Protein AF-A0A496VVV6-F1 (afdb_monomer)

Mean predicted aligned error: 3.29 Å

Structure (mmCIF, N/CA/C/O backbone):
data_AF-A0A496VVV6-F1
#
_entry.id   AF-A0A496VVV6-F1
#
loop_
_atom_site.group_PDB
_atom_site.id
_atom_site.type_symbol
_atom_site.label_atom_id
_atom_site.label_alt_id
_atom_site.label_comp_id
_atom_site.label_asym_id
_atom_site.label_entity_id
_atom_site.label_seq_id
_atom_site.pdbx_PDB_ins_code
_atom_site.Cartn_x
_atom_site.Cartn_y
_atom_site.Cartn_z
_atom_site.occupancy
_atom_site.B_iso_or_equiv
_atom_site.auth_seq_id
_atom_site.auth_comp_id
_atom_site.auth_asym_id
_atom_site.auth_atom_id
_atom_site.pdbx_PDB_model_num
ATOM 1 N N . MET A 1 1 ? -10.531 8.635 4.973 1.00 84.12 1 MET A N 1
ATOM 2 C CA . MET A 1 1 ? -10.758 7.454 4.127 1.00 84.12 1 MET A CA 1
ATOM 3 C C . MET A 1 1 ? -11.670 6.429 4.799 1.00 84.12 1 MET A C 1
ATOM 5 O O . MET A 1 1 ? -12.642 6.010 4.175 1.00 84.12 1 MET A O 1
ATOM 9 N N . LEU A 1 2 ? -11.430 6.051 6.060 1.00 84.81 2 LEU A N 1
ATOM 10 C CA . LEU A 1 2 ? -12.152 4.956 6.728 1.00 84.81 2 LEU A CA 1
ATOM 11 C C . LEU A 1 2 ? -13.661 5.177 6.872 1.00 84.81 2 LEU A C 1
ATOM 13 O O . LEU A 1 2 ? -14.448 4.247 6.716 1.00 84.81 2 LEU A O 1
ATOM 17 N N . LEU A 1 3 ? -14.091 6.417 7.121 1.00 87.25 3 LEU A N 1
ATOM 18 C CA . LEU A 1 3 ? -15.517 6.753 7.247 1.00 87.25 3 LEU A CA 1
ATOM 19 C C . LEU A 1 3 ? -16.312 6.532 5.951 1.00 87.25 3 LEU A C 1
ATOM 21 O O . LEU A 1 3 ? -17.542 6.508 5.976 1.00 87.25 3 LEU A O 1
ATOM 25 N N . THR A 1 4 ? -15.617 6.401 4.823 1.00 92.00 4 THR A N 1
ATOM 26 C CA . THR A 1 4 ? -16.194 6.169 3.497 1.00 92.00 4 THR A CA 1
ATOM 27 C C . THR A 1 4 ? -15.803 4.810 2.926 1.00 92.00 4 THR A C 1
ATOM 29 O O . THR A 1 4 ? -15.953 4.612 1.723 1.00 92.00 4 THR A O 1
ATOM 32 N N . LEU A 1 5 ? -1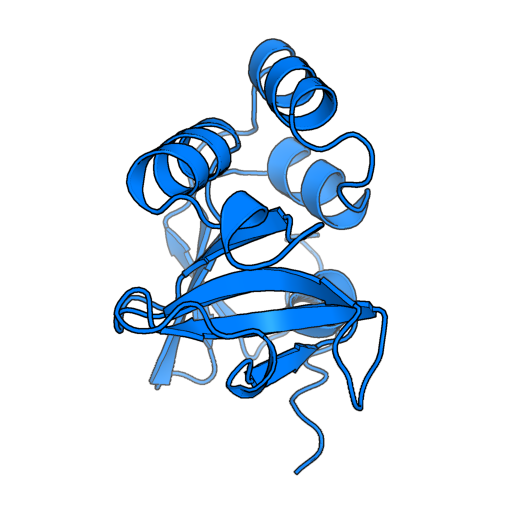5.299 3.889 3.760 1.00 94.00 5 LEU A N 1
ATOM 33 C CA . LEU A 1 5 ? -14.937 2.541 3.335 1.00 94.00 5 LEU A CA 1
ATOM 34 C C . LEU A 1 5 ? -16.147 1.857 2.685 1.00 94.00 5 LEU A C 1
ATOM 36 O O . LEU A 1 5 ? -17.265 1.870 3.210 1.00 94.00 5 LEU A O 1
ATOM 40 N N . HIS A 1 6 ? -15.928 1.284 1.507 1.00 95.12 6 HIS A N 1
ATOM 41 C CA . HIS A 1 6 ? -16.967 0.611 0.757 1.00 95.12 6 HIS A CA 1
ATOM 42 C C . HIS A 1 6 ? -17.416 -0.647 1.507 1.00 95.12 6 HIS A C 1
ATOM 44 O O . HIS A 1 6 ? -16.605 -1.393 2.041 1.00 95.12 6 HIS A O 1
ATOM 50 N N . LYS A 1 7 ? -18.718 -0.945 1.467 1.00 94.38 7 LYS A N 1
ATOM 51 C CA . LYS A 1 7 ? -19.352 -2.081 2.169 1.00 94.38 7 LYS A CA 1
ATOM 52 C C . LYS A 1 7 ? -18.814 -3.477 1.811 1.00 94.38 7 LYS A C 1
ATOM 54 O O . LYS A 1 7 ? -19.238 -4.452 2.418 1.00 94.38 7 LYS A O 1
ATOM 59 N N . ASN A 1 8 ? -17.988 -3.574 0.769 1.00 93.25 8 ASN A N 1
ATOM 60 C CA . ASN A 1 8 ? -17.342 -4.822 0.364 1.00 93.25 8 ASN A CA 1
ATOM 61 C C . ASN A 1 8 ? -16.083 -5.104 1.193 1.00 93.25 8 ASN A C 1
ATOM 63 O O . ASN A 1 8 ? -15.529 -6.189 1.055 1.00 93.25 8 ASN A O 1
ATOM 67 N N . PHE A 1 9 ? -15.629 -4.141 2.000 1.00 94.81 9 PHE A N 1
ATOM 68 C CA . PHE A 1 9 ? -14.495 -4.296 2.893 1.00 94.81 9 PHE A CA 1
ATOM 69 C C . PHE A 1 9 ? -14.952 -4.389 4.346 1.00 94.81 9 PHE A C 1
ATOM 71 O O . PHE A 1 9 ? -15.789 -3.604 4.801 1.00 94.81 9 PHE A O 1
ATOM 78 N N . GLU A 1 10 ? -14.351 -5.319 5.072 1.00 95.88 10 GLU A N 1
ATOM 79 C CA . GLU A 1 10 ? -14.413 -5.420 6.525 1.00 95.88 10 GLU A CA 1
ATOM 80 C C . GLU A 1 10 ? -13.014 -5.177 7.095 1.00 95.88 10 GLU A C 1
ATOM 82 O O . GLU A 1 10 ? -12.038 -5.734 6.598 1.00 95.88 10 GLU A O 1
ATOM 87 N N . ILE A 1 11 ? -12.911 -4.331 8.123 1.00 97.19 11 ILE A N 1
ATOM 88 C CA . ILE A 1 11 ? -11.647 -4.103 8.832 1.00 97.19 11 ILE A CA 1
ATOM 89 C C . ILE A 1 11 ? -11.444 -5.243 9.824 1.00 97.19 11 ILE A C 1
ATOM 91 O O . ILE A 1 11 ? -12.234 -5.402 10.755 1.00 97.19 11 ILE A O 1
ATOM 95 N N . LEU A 1 12 ? -10.371 -6.006 9.634 1.00 97.69 12 LEU A N 1
ATOM 96 C CA . LEU A 1 12 ? -9.984 -7.115 10.503 1.00 97.69 12 LEU A CA 1
ATOM 97 C C . LEU A 1 12 ? -9.119 -6.629 11.673 1.00 97.69 12 LEU A C 1
ATOM 99 O O . LEU A 1 12 ? -9.326 -7.031 12.820 1.00 97.69 12 LEU A O 1
ATOM 103 N N . SER A 1 13 ? -8.166 -5.744 11.386 1.00 97.94 13 SER A N 1
ATOM 104 C CA . SER A 1 13 ? -7.284 -5.099 12.360 1.00 97.94 13 SER A CA 1
ATOM 105 C C . SER A 1 13 ? -6.750 -3.779 11.796 1.00 97.94 13 SER A C 1
ATOM 107 O O . SER A 1 13 ? -6.845 -3.508 10.599 1.00 97.94 13 SER A O 1
ATOM 109 N N . GLN A 1 14 ? -6.248 -2.933 12.691 1.00 97.88 14 GLN A N 1
ATOM 110 C CA . GLN A 1 14 ? -5.570 -1.680 12.374 1.00 97.88 14 GLN A CA 1
ATOM 111 C C . GLN A 1 14 ? -4.765 -1.222 13.595 1.00 97.88 14 GLN A C 1
ATOM 113 O O . GLN A 1 14 ? -5.110 -1.559 14.736 1.00 97.88 14 GLN A O 1
ATOM 118 N N . GLU A 1 15 ? -3.745 -0.408 13.360 1.00 97.75 15 GLU A N 1
ATOM 119 C CA . GLU A 1 15 ? -2.955 0.284 14.375 1.00 97.75 15 GLU A CA 1
ATOM 120 C C . GLU A 1 15 ? -3.240 1.798 14.374 1.00 97.75 15 GLU A C 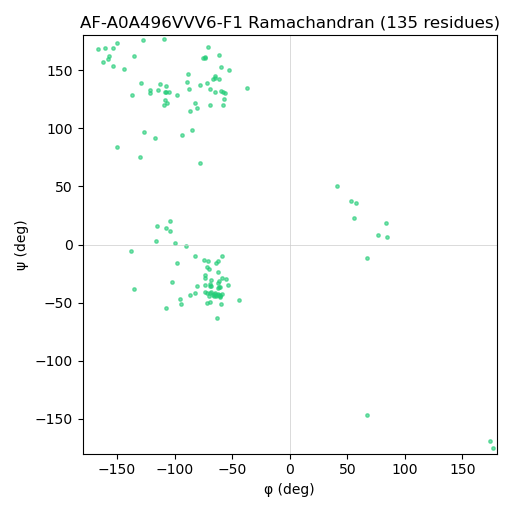1
ATOM 122 O O . GLU A 1 15 ? -4.056 2.306 13.598 1.00 97.75 15 GLU A O 1
ATOM 127 N N . SER A 1 16 ? -2.614 2.520 15.306 1.00 96.62 16 SER A N 1
ATOM 128 C CA . SER A 1 16 ? -2.710 3.982 15.396 1.00 96.62 16 SER A CA 1
ATOM 129 C C . SER A 1 16 ? -2.180 4.676 14.141 1.00 96.62 16 SER A C 1
ATOM 131 O O . SER A 1 16 ? -1.464 4.091 13.335 1.00 96.62 16 SER A O 1
ATOM 133 N N . GLU A 1 17 ? -2.534 5.942 13.985 1.00 97.62 17 GLU A N 1
ATOM 134 C CA . GLU A 1 17 ? -2.001 6.826 12.958 1.00 97.62 17 GLU A CA 1
ATOM 135 C C . GLU A 1 17 ? -0.461 6.873 12.954 1.00 97.62 17 GLU A C 1
ATOM 137 O O . GLU A 1 17 ? 0.199 6.719 13.988 1.00 97.62 17 GLU A O 1
ATOM 142 N N . ALA A 1 18 ? 0.109 7.115 11.774 1.00 97.75 18 ALA A N 1
ATOM 143 C CA . ALA A 1 18 ? 1.541 7.275 11.589 1.00 97.75 18 ALA A CA 1
ATOM 144 C C . ALA A 1 18 ? 2.044 8.519 12.330 1.00 97.75 18 ALA A C 1
ATOM 146 O O . ALA A 1 18 ? 1.405 9.575 12.346 1.00 97.75 18 ALA A O 1
ATOM 147 N N . SER A 1 19 ? 3.242 8.437 12.907 1.00 98.25 19 SER A N 1
ATOM 148 C CA . SER A 1 19 ? 3.873 9.615 13.486 1.00 98.25 19 SER A CA 1
ATOM 149 C C . SER A 1 19 ? 4.398 10.550 12.392 1.00 98.25 19 SER A C 1
ATOM 151 O O . SER A 1 19 ? 4.691 10.151 11.264 1.00 98.25 19 SER A O 1
ATOM 153 N N . GLN A 1 20 ? 4.632 11.812 12.755 1.00 97.44 20 GLN A N 1
ATOM 154 C CA . GLN A 1 20 ? 5.260 12.788 11.858 1.00 97.44 20 GLN A CA 1
ATOM 155 C C . GLN A 1 20 ? 6.602 12.291 11.286 1.00 97.44 20 GLN A C 1
ATOM 157 O O . GLN A 1 20 ? 6.931 12.571 10.135 1.00 97.44 20 GLN A O 1
ATOM 162 N N . LYS A 1 21 ? 7.373 11.533 12.076 1.00 97.69 21 LYS A N 1
ATOM 163 C CA . LYS A 1 21 ? 8.656 10.971 11.644 1.00 97.69 21 LYS A CA 1
ATOM 164 C C . LYS A 1 21 ? 8.471 9.894 10.570 1.00 97.69 21 LYS A C 1
ATOM 166 O O . LYS A 1 21 ? 9.288 9.800 9.655 1.00 97.69 21 LYS A O 1
ATOM 171 N N . ASP A 1 22 ? 7.410 9.108 10.672 1.00 97.94 22 ASP A N 1
ATOM 172 C CA . ASP A 1 22 ? 7.104 8.038 9.721 1.00 97.94 22 ASP A CA 1
ATOM 173 C C . ASP A 1 22 ? 6.692 8.645 8.375 1.00 97.94 22 ASP A C 1
ATOM 175 O O . ASP A 1 22 ? 7.189 8.240 7.322 1.00 97.94 22 ASP A O 1
ATOM 179 N N . ILE A 1 23 ? 5.880 9.709 8.420 1.00 97.62 23 ILE A N 1
ATOM 180 C CA . ILE A 1 23 ? 5.491 10.506 7.247 1.00 97.62 23 ILE A CA 1
ATOM 181 C C . ILE A 1 23 ? 6.722 11.135 6.574 1.00 97.62 23 ILE A C 1
ATOM 183 O O . ILE A 1 23 ? 6.861 11.087 5.352 1.00 97.62 23 ILE A O 1
ATOM 187 N N . GLU A 1 24 ? 7.644 11.711 7.348 1.00 98.00 24 GLU A N 1
ATOM 188 C CA . GLU A 1 24 ? 8.887 12.279 6.808 1.00 98.00 24 GLU A CA 1
ATOM 189 C C . GLU A 1 24 ? 9.762 11.212 6.139 1.00 98.00 24 GLU A C 1
ATOM 191 O O . GLU A 1 24 ? 10.254 11.426 5.030 1.00 98.00 24 GLU A O 1
ATOM 196 N N . SER A 1 25 ? 9.899 10.046 6.773 1.00 97.88 25 SER A N 1
ATOM 197 C CA . SER A 1 25 ? 10.737 8.947 6.282 1.00 97.88 25 SER A CA 1
ATOM 198 C C . SER A 1 25 ? 10.202 8.360 4.971 1.00 97.88 25 SER A C 1
ATOM 200 O O . SER A 1 25 ? 10.963 8.154 4.021 1.00 97.88 25 SER A O 1
ATOM 202 N N . ILE A 1 26 ? 8.885 8.139 4.867 1.00 98.00 26 ILE A N 1
ATOM 203 C CA . ILE A 1 26 ? 8.286 7.616 3.631 1.00 98.00 26 ILE A CA 1
ATOM 204 C C . ILE A 1 26 ? 8.337 8.634 2.491 1.00 98.00 26 ILE A C 1
ATOM 206 O O . ILE A 1 26 ? 8.583 8.250 1.349 1.00 98.00 26 ILE A O 1
ATOM 210 N N . LEU A 1 27 ? 8.177 9.930 2.780 1.00 98.25 27 LEU A N 1
ATOM 211 C CA . LEU A 1 27 ? 8.299 10.994 1.780 1.00 98.25 27 LEU A CA 1
ATOM 212 C C . LEU A 1 27 ? 9.739 11.177 1.292 1.00 98.25 27 LEU A C 1
ATOM 214 O O . LEU A 1 27 ? 9.944 11.493 0.121 1.00 98.25 27 LEU A O 1
ATOM 218 N N . GLU A 1 28 ? 10.736 10.967 2.155 1.00 97.88 28 GLU A N 1
ATOM 219 C CA . GLU A 1 28 ? 12.143 10.970 1.752 1.00 97.88 28 GLU A CA 1
ATOM 220 C C . GLU A 1 28 ? 12.439 9.817 0.780 1.00 97.88 28 GLU A C 1
ATOM 222 O O . GLU A 1 28 ? 13.070 10.028 -0.261 1.00 97.88 28 GLU A O 1
ATOM 227 N N . ARG A 1 29 ? 11.939 8.607 1.073 1.00 97.19 29 ARG A N 1
ATOM 228 C CA . ARG A 1 29 ? 12.151 7.424 0.224 1.00 97.19 29 ARG A CA 1
ATOM 229 C C . ARG A 1 29 ? 11.337 7.457 -1.067 1.00 97.19 29 ARG A C 1
ATOM 231 O O . ARG A 1 29 ? 11.850 7.081 -2.127 1.00 97.19 29 ARG A O 1
ATOM 238 N N . PHE A 1 30 ? 10.084 7.893 -0.981 1.00 97.50 30 PHE A N 1
ATOM 239 C CA . PHE A 1 30 ? 9.118 7.912 -2.073 1.00 97.50 30 PHE A CA 1
ATOM 240 C C . PHE A 1 30 ? 8.454 9.295 -2.197 1.00 97.50 30 PHE A C 1
ATOM 242 O O . PHE A 1 30 ? 7.271 9.452 -1.897 1.00 97.50 30 PHE A O 1
ATOM 249 N N . PRO A 1 31 ? 9.159 10.308 -2.741 1.00 96.44 31 PRO A N 1
ATOM 250 C CA . PRO A 1 31 ? 8.627 11.674 -2.851 1.00 96.44 31 PRO A CA 1
ATOM 251 C C . PRO A 1 31 ? 7.372 11.816 -3.726 1.00 96.44 31 PRO A C 1
ATOM 253 O O . PRO A 1 31 ? 6.737 12.866 -3.730 1.00 96.44 31 PRO A O 1
ATOM 256 N N . GLN A 1 32 ? 7.054 10.790 -4.521 1.00 95.12 32 GLN A N 1
ATOM 257 C CA . GLN A 1 32 ? 5.885 10.738 -5.402 1.00 95.12 32 GLN A CA 1
ATOM 258 C C . GLN A 1 32 ? 4.759 9.853 -4.849 1.00 95.12 32 GLN A C 1
ATOM 260 O O . GLN A 1 32 ? 3.835 9.523 -5.593 1.00 95.12 32 GLN A O 1
ATOM 265 N N . ILE A 1 33 ? 4.831 9.435 -3.579 1.00 97.12 33 ILE A N 1
ATOM 266 C CA . ILE A 1 33 ? 3.758 8.650 -2.967 1.00 97.12 33 ILE A CA 1
ATOM 267 C C . ILE A 1 33 ? 2.435 9.435 -3.025 1.00 97.12 33 ILE A C 1
ATOM 269 O O . ILE A 1 33 ? 2.420 10.630 -2.712 1.00 97.12 33 ILE A O 1
ATOM 273 N N . PRO A 1 34 ? 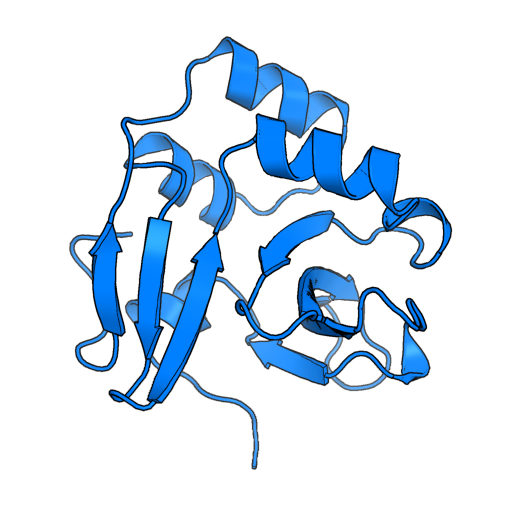1.326 8.819 -3.472 1.00 96.88 34 PRO A N 1
ATOM 274 C CA . PRO A 1 34 ? 0.054 9.522 -3.580 1.00 96.88 34 PRO A CA 1
ATOM 275 C C . PRO A 1 34 ? -0.449 10.039 -2.233 1.00 96.88 34 PRO A C 1
ATOM 277 O O . PRO A 1 34 ? -0.359 9.343 -1.221 1.00 96.88 34 PRO A O 1
ATOM 280 N N . SER A 1 35 ? -1.060 11.228 -2.236 1.00 96.50 35 SER A N 1
ATOM 281 C CA . SER A 1 35 ? -1.640 11.823 -1.025 1.00 96.50 35 SER A CA 1
ATOM 282 C C . SER A 1 35 ? -2.705 10.935 -0.391 1.00 96.50 35 SER A C 1
ATOM 284 O O . SER A 1 35 ? -2.838 10.942 0.816 1.00 96.50 35 SER A O 1
ATOM 286 N N . GLU A 1 36 ? -3.405 10.114 -1.176 1.00 96.25 36 GLU A N 1
ATOM 287 C CA . GLU A 1 36 ? -4.411 9.174 -0.668 1.00 96.25 36 GLU A CA 1
ATOM 288 C C . GLU A 1 36 ? -3.827 8.139 0.304 1.00 96.25 36 GLU A C 1
ATOM 290 O O . GLU A 1 36 ? -4.516 7.706 1.221 1.00 96.25 36 GLU A O 1
ATOM 295 N N . TYR A 1 37 ? -2.562 7.744 0.125 1.00 98.00 37 TYR A N 1
ATOM 296 C CA . TYR A 1 37 ? -1.879 6.906 1.109 1.00 98.00 37 TYR A CA 1
ATOM 297 C C . TYR A 1 37 ? -1.558 7.708 2.374 1.00 98.00 37 TYR A C 1
ATOM 299 O O . TYR A 1 37 ? -1.781 7.209 3.470 1.00 98.00 37 TYR A O 1
ATOM 307 N N . LEU A 1 38 ? -1.105 8.960 2.228 1.00 97.69 38 LEU A N 1
ATOM 308 C CA . LEU A 1 38 ? -0.844 9.861 3.359 1.00 97.69 38 LEU A CA 1
ATOM 309 C C . LEU A 1 38 ? -2.118 10.120 4.179 1.00 97.69 38 LEU A C 1
ATOM 311 O O . LEU A 1 38 ? -2.083 10.033 5.399 1.00 97.69 38 LEU A O 1
ATOM 315 N N . ASP A 1 39 ? -3.244 10.357 3.505 1.00 96.38 39 ASP A N 1
ATOM 316 C CA . ASP A 1 39 ? -4.559 10.548 4.122 1.00 96.38 39 ASP A CA 1
ATOM 317 C C . ASP A 1 39 ? -5.023 9.293 4.879 1.00 96.38 39 ASP A C 1
ATOM 319 O O . ASP A 1 39 ? -5.736 9.397 5.873 1.00 96.38 39 ASP A O 1
ATOM 323 N N . LEU A 1 40 ? -4.656 8.096 4.403 1.00 97.31 40 LEU A N 1
ATOM 324 C CA . 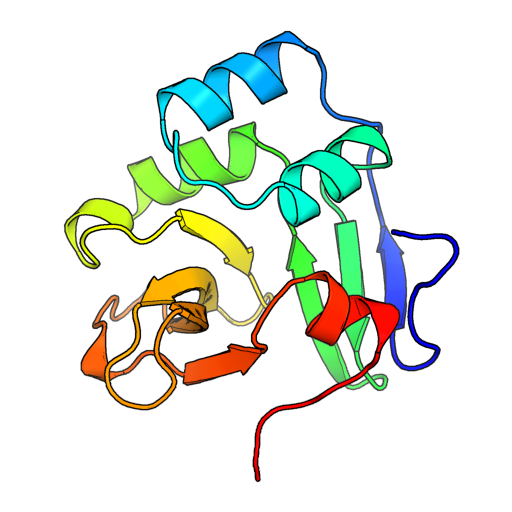LEU A 1 40 ? -4.963 6.845 5.094 1.00 97.31 40 LEU A CA 1
ATOM 325 C C . LEU A 1 40 ? -4.115 6.699 6.361 1.00 97.31 40 LEU A C 1
ATOM 327 O O . LEU A 1 40 ? -4.680 6.461 7.425 1.00 97.31 40 LEU A O 1
ATOM 331 N N . ILE A 1 41 ? -2.795 6.883 6.257 1.00 97.75 41 ILE A N 1
ATOM 332 C CA . ILE A 1 41 ? -1.879 6.714 7.397 1.00 97.75 41 ILE A CA 1
ATOM 333 C C . ILE A 1 41 ? -2.017 7.807 8.464 1.00 97.75 41 ILE A C 1
ATOM 335 O O . ILE A 1 41 ? -1.642 7.572 9.607 1.00 97.75 41 ILE A O 1
ATOM 339 N N . ASP A 1 42 ? -2.577 8.970 8.118 1.00 96.31 42 ASP A N 1
ATOM 340 C CA . ASP A 1 42 ? -2.967 10.018 9.077 1.00 96.31 42 ASP A CA 1
ATOM 341 C C . ASP A 1 42 ? -4.212 9.621 9.899 1.00 96.31 42 ASP A C 1
ATOM 343 O O . ASP A 1 42 ? -4.455 10.163 10.974 1.00 96.31 42 ASP A O 1
ATOM 347 N N . GLU A 1 43 ? -4.998 8.646 9.424 1.00 96.38 43 GLU A N 1
ATOM 348 C CA . GLU A 1 43 ? -6.138 8.087 10.157 1.00 96.38 43 GLU A CA 1
ATOM 349 C C . GLU A 1 43 ? -5.758 6.824 10.941 1.00 96.38 43 GLU A C 1
ATOM 351 O O . GLU A 1 43 ? -6.083 6.730 12.125 1.00 96.38 43 GLU A O 1
ATOM 356 N N . VAL A 1 44 ? -5.120 5.848 10.282 1.00 97.44 44 VAL A N 1
ATOM 357 C CA . VAL A 1 44 ? -4.708 4.547 10.844 1.00 97.44 44 VAL A CA 1
ATOM 358 C C . VAL A 1 44 ? -3.570 3.930 10.035 1.00 97.44 44 VAL A C 1
ATOM 360 O O . VAL A 1 44 ? -3.420 4.208 8.850 1.00 97.44 44 VAL A O 1
ATOM 363 N N . THR A 1 45 ? -2.831 2.999 10.624 1.00 98.19 45 THR A N 1
ATOM 364 C CA . THR A 1 45 ? -1.782 2.232 9.926 1.00 98.19 45 THR A CA 1
ATOM 365 C C . THR A 1 45 ? -1.971 0.727 10.100 1.00 98.19 45 THR A C 1
ATOM 367 O O . THR A 1 45 ? -2.911 0.316 10.779 1.00 98.19 45 THR A O 1
ATOM 370 N N . GLU A 1 46 ? -1.125 -0.091 9.451 1.00 97.81 46 GLU A N 1
ATOM 371 C CA . GLU A 1 46 ? -1.204 -1.568 9.463 1.00 97.81 46 GLU A CA 1
ATOM 372 C C . GLU A 1 46 ? -2.648 -2.078 9.348 1.00 97.81 46 GLU A C 1
ATOM 374 O O . GLU A 1 46 ? -3.134 -2.862 10.164 1.00 97.81 46 GLU A O 1
ATOM 379 N N . ILE A 1 47 ? -3.379 -1.563 8.359 1.00 97.69 47 ILE A N 1
ATOM 380 C CA . ILE A 1 47 ? -4.785 -1.908 8.193 1.00 97.69 47 ILE A CA 1
ATOM 381 C C . ILE A 1 47 ? -4.897 -3.229 7.446 1.00 97.69 47 ILE A C 1
ATOM 383 O O . ILE A 1 47 ? -4.440 -3.362 6.309 1.00 97.69 47 ILE A O 1
ATOM 387 N N . GLU A 1 48 ? -5.554 -4.192 8.078 1.00 98.12 48 GLU A N 1
ATOM 388 C CA . GLU A 1 48 ? -5.904 -5.472 7.483 1.00 98.12 48 GLU A CA 1
ATOM 389 C C . GLU A 1 48 ? -7.391 -5.488 7.144 1.00 98.12 48 GLU A C 1
ATOM 391 O O . GLU A 1 48 ? -8.255 -5.155 7.960 1.00 98.12 48 GLU A O 1
ATOM 396 N N . LEU A 1 49 ? -7.689 -5.891 5.919 1.00 96.31 49 LEU A N 1
ATOM 397 C CA . LEU A 1 49 ? -9.005 -5.838 5.316 1.00 96.31 49 LEU A CA 1
ATOM 398 C C . LEU A 1 49 ? -9.366 -7.200 4.733 1.00 96.31 49 LEU A C 1
ATOM 400 O O . LEU A 1 49 ? -8.561 -7.845 4.059 1.00 96.31 49 LEU A O 1
ATOM 404 N N . GLU A 1 50 ? -10.619 -7.588 4.918 1.00 95.69 50 GLU A N 1
ATOM 405 C CA . GLU A 1 50 ? -11.257 -8.630 4.124 1.00 95.69 50 GLU A CA 1
ATOM 406 C C . GLU A 1 50 ? -12.096 -7.981 3.022 1.00 95.69 50 GLU A C 1
ATOM 408 O O . GLU A 1 50 ? -12.917 -7.107 3.288 1.00 95.69 50 GLU A O 1
ATOM 413 N N . TRP A 1 51 ? -11.905 -8.415 1.779 1.00 91.88 51 TRP A N 1
ATOM 414 C CA . TRP A 1 51 ? -12.629 -7.958 0.602 1.00 91.88 51 TRP A CA 1
ATOM 415 C C . TRP A 1 51 ? -13.564 -9.058 0.095 1.00 91.88 51 TRP A C 1
ATOM 417 O O . TRP A 1 51 ? -13.132 -10.159 -0.261 1.00 91.88 51 TRP A O 1
ATOM 427 N N . ASN A 1 52 ? -14.865 -8.751 0.063 1.00 90.31 52 ASN A N 1
ATOM 428 C CA . ASN A 1 52 ? -15.953 -9.640 -0.358 1.00 90.31 52 ASN A CA 1
ATOM 429 C C . ASN A 1 52 ? -16.021 -10.982 0.404 1.00 90.31 52 ASN A C 1
ATOM 431 O O . ASN A 1 52 ? -16.601 -11.936 -0.110 1.00 90.31 52 ASN A O 1
ATOM 435 N N . GLY A 1 53 ? -15.462 -11.075 1.614 1.00 88.94 53 GLY A N 1
ATOM 436 C CA . GLY A 1 53 ? -15.462 -12.320 2.391 1.00 88.94 53 GLY A CA 1
ATOM 437 C C . GLY A 1 53 ? -14.450 -13.373 1.929 1.00 88.94 53 GLY A C 1
ATOM 438 O O . GLY A 1 53 ? -14.533 -14.523 2.354 1.00 88.94 53 GLY A O 1
ATOM 439 N N . GLU A 1 54 ? -13.551 -13.026 1.003 1.00 88.44 54 GLU A N 1
ATOM 440 C CA . GLU A 1 54 ? -12.692 -14.010 0.328 1.00 88.44 54 GLU A CA 1
ATOM 441 C C . GLU A 1 54 ? -11.230 -13.579 0.227 1.00 88.44 54 GLU A C 1
ATOM 443 O O . GLU A 1 54 ? -10.330 -14.414 0.328 1.00 88.44 54 GLU A O 1
ATOM 448 N N . GLN A 1 55 ? -10.979 -12.293 -0.022 1.00 91.25 55 GLN A N 1
ATOM 449 C CA . GLN A 1 55 ? -9.645 -11.792 -0.329 1.00 91.25 55 GLN A CA 1
ATOM 450 C C . GLN A 1 55 ? -9.101 -10.977 0.832 1.00 91.25 55 GLN A C 1
ATOM 452 O O . GLN A 1 55 ? -9.764 -10.074 1.327 1.00 91.25 55 GLN A O 1
ATOM 457 N N . TYR A 1 56 ? -7.871 -11.270 1.231 1.00 95.31 56 TYR A N 1
ATOM 458 C CA . TYR A 1 56 ? -7.164 -10.480 2.224 1.00 95.31 56 TYR A CA 1
ATOM 459 C C . TYR A 1 56 ? -6.383 -9.354 1.548 1.00 95.31 56 TYR A C 1
ATOM 461 O O . TYR A 1 56 ? -5.760 -9.549 0.500 1.00 95.31 56 TYR A O 1
ATOM 469 N N . LEU A 1 57 ? -6.404 -8.184 2.170 1.00 95.81 57 LEU A N 1
ATOM 470 C CA . LEU A 1 57 ? -5.656 -7.005 1.772 1.00 95.81 57 LEU A CA 1
ATOM 471 C C . LEU A 1 57 ? -5.057 -6.373 3.025 1.00 95.81 57 LEU A C 1
ATOM 473 O O . LEU A 1 57 ? -5.784 -6.076 3.963 1.00 95.81 57 LEU A O 1
ATOM 477 N N . ARG A 1 58 ? -3.756 -6.103 3.021 1.00 97.94 58 ARG A N 1
ATOM 478 C CA . ARG A 1 58 ? -3.094 -5.324 4.064 1.00 97.94 58 ARG A CA 1
ATOM 479 C C . ARG A 1 58 ? -2.425 -4.108 3.456 1.00 97.94 58 ARG A C 1
ATOM 481 O O . ARG A 1 58 ? -1.684 -4.256 2.487 1.00 97.94 58 ARG A O 1
ATOM 488 N N . ILE A 1 59 ? -2.671 -2.932 4.027 1.00 98.25 59 ILE A N 1
ATOM 489 C CA . ILE A 1 59 ? -1.918 -1.711 3.725 1.00 98.25 59 ILE A CA 1
ATOM 490 C C . ILE A 1 59 ? -1.013 -1.428 4.922 1.00 98.25 59 ILE A C 1
ATOM 492 O O . ILE A 1 59 ? -1.483 -1.324 6.055 1.00 98.25 59 ILE A O 1
ATOM 496 N N . TRP A 1 60 ? 0.286 -1.359 4.664 1.00 98.56 60 TRP A N 1
ATOM 497 C CA . TRP A 1 60 ? 1.308 -1.289 5.699 1.00 98.56 60 TRP A CA 1
ATOM 498 C C . TRP A 1 60 ? 1.395 0.091 6.342 1.00 98.56 60 TRP A C 1
ATOM 500 O O . TRP A 1 60 ? 1.000 1.112 5.778 1.00 98.56 60 TRP A O 1
ATOM 510 N N . HIS A 1 61 ? 1.991 0.111 7.525 1.00 98.44 61 HIS A N 1
ATOM 511 C CA . HIS A 1 61 ? 2.639 1.277 8.091 1.00 98.44 61 HIS A CA 1
ATOM 512 C C . HIS A 1 61 ? 3.783 1.746 7.171 1.00 98.44 61 HIS A C 1
ATOM 514 O O . HIS A 1 61 ? 4.395 0.931 6.465 1.00 98.44 61 HIS A O 1
ATOM 520 N N . PRO A 1 62 ? 4.134 3.046 7.187 1.00 98.50 62 PRO A N 1
ATOM 521 C CA . PRO A 1 62 ? 5.315 3.567 6.499 1.00 98.50 62 PRO A CA 1
ATOM 522 C C . PRO A 1 62 ? 6.585 2.722 6.671 1.00 98.50 62 PRO A C 1
ATOM 524 O O . PRO A 1 62 ? 7.225 2.387 5.678 1.00 98.50 62 PRO A O 1
ATOM 527 N N . ASP A 1 63 ? 6.915 2.325 7.901 1.00 98.00 63 ASP A N 1
ATOM 528 C CA . ASP A 1 63 ? 8.084 1.479 8.182 1.00 98.00 63 ASP A CA 1
ATOM 529 C C . ASP A 1 63 ? 8.020 0.135 7.445 1.00 98.00 63 ASP A C 1
ATOM 531 O O . ASP A 1 63 ? 9.003 -0.260 6.824 1.00 98.00 63 ASP A O 1
ATOM 535 N N . GLY A 1 64 ? 6.852 -0.516 7.405 1.00 97.88 64 GLY A N 1
ATOM 536 C CA . GLY A 1 64 ? 6.661 -1.752 6.644 1.00 97.88 64 GLY A CA 1
ATOM 537 C C . GLY A 1 64 ? 6.905 -1.560 5.145 1.00 97.88 64 GLY A C 1
ATOM 538 O O . GLY A 1 64 ? 7.516 -2.410 4.501 1.00 97.88 64 GLY A O 1
ATOM 539 N N . CYS A 1 65 ? 6.524 -0.410 4.583 1.00 98.31 65 CYS A N 1
ATOM 540 C CA . CYS A 1 65 ? 6.826 -0.080 3.187 1.00 98.31 65 CYS A CA 1
ATOM 541 C C . CYS A 1 65 ? 8.334 0.016 2.927 1.00 98.31 65 CYS A C 1
ATOM 543 O O . CYS A 1 65 ? 8.813 -0.477 1.905 1.00 98.31 65 CYS A O 1
ATOM 545 N N . LEU A 1 66 ? 9.077 0.643 3.843 1.00 98.38 66 LEU A N 1
ATOM 546 C CA . LEU A 1 66 ? 10.530 0.795 3.745 1.00 98.38 66 LEU A CA 1
ATOM 547 C C . LEU A 1 66 ? 11.245 -0.550 3.914 1.00 98.38 66 LEU A C 1
ATOM 549 O O . LEU A 1 66 ? 12.075 -0.910 3.081 1.00 98.38 66 LEU A O 1
ATOM 553 N N . GLU A 1 67 ? 10.890 -1.303 4.957 1.00 98.00 67 GLU A N 1
ATOM 554 C CA . GLU A 1 67 ? 11.478 -2.608 5.266 1.00 98.00 67 GLU A CA 1
ATOM 555 C C . GLU A 1 67 ? 11.257 -3.608 4.130 1.00 98.00 67 GLU A C 1
ATOM 557 O O . GLU A 1 67 ? 12.181 -4.314 3.727 1.00 98.00 67 GLU A O 1
ATOM 562 N N . MET A 1 68 ? 10.042 -3.658 3.580 1.00 97.75 68 MET A N 1
ATOM 563 C CA . MET A 1 68 ? 9.708 -4.601 2.514 1.00 97.75 68 MET A CA 1
ATOM 564 C C . MET A 1 68 ? 10.330 -4.207 1.174 1.00 97.75 68 MET A C 1
ATOM 566 O O . MET A 1 68 ? 10.735 -5.086 0.413 1.00 97.75 68 MET A O 1
ATOM 570 N N . ASP A 1 69 ? 10.449 -2.911 0.882 1.00 97.81 69 ASP A N 1
ATOM 571 C CA . ASP A 1 69 ? 11.192 -2.449 -0.290 1.00 97.81 69 ASP A CA 1
ATOM 572 C C . ASP A 1 69 ? 12.682 -2.805 -0.198 1.00 97.81 69 ASP A C 1
ATOM 574 O O . ASP A 1 69 ? 13.235 -3.290 -1.180 1.00 97.81 69 ASP A O 1
ATOM 578 N N . GLU A 1 70 ? 13.316 -2.619 0.966 1.00 97.06 70 GLU A N 1
ATOM 579 C CA . GLU A 1 70 ? 14.728 -2.966 1.188 1.00 97.06 70 GLU A CA 1
ATOM 580 C C . GLU A 1 70 ? 14.959 -4.484 1.170 1.00 97.06 70 GLU A C 1
ATOM 582 O O . GLU A 1 70 ? 15.928 -4.961 0.586 1.00 97.06 70 GLU A O 1
ATOM 587 N N . ALA A 1 71 ? 14.062 -5.266 1.774 1.00 96.88 71 ALA A N 1
ATOM 588 C CA . ALA A 1 71 ? 14.220 -6.715 1.868 1.00 96.88 71 ALA A CA 1
ATOM 589 C C . ALA A 1 71 ? 14.087 -7.434 0.515 1.00 96.88 71 ALA A C 1
ATOM 591 O O . ALA A 1 71 ? 14.693 -8.491 0.322 1.00 96.88 71 ALA A O 1
ATOM 592 N N . TYR A 1 72 ? 13.280 -6.887 -0.397 1.00 96.12 72 TYR A N 1
ATOM 593 C CA . TYR A 1 72 ? 12.973 -7.503 -1.691 1.00 96.12 72 TYR A CA 1
ATOM 594 C C . TYR A 1 72 ? 13.456 -6.685 -2.891 1.00 96.12 72 TYR A C 1
ATOM 596 O O . TYR A 1 72 ? 13.190 -7.074 -4.027 1.00 96.12 72 TYR A O 1
ATOM 604 N N . ASP A 1 73 ? 14.146 -5.566 -2.664 1.00 95.62 73 ASP A N 1
ATOM 605 C CA . ASP A 1 73 ? 14.650 -4.674 -3.710 1.00 95.62 73 ASP A CA 1
ATOM 606 C C . ASP A 1 73 ? 13.548 -4.227 -4.700 1.00 95.62 73 ASP A C 1
ATOM 608 O O . ASP A 1 73 ? 13.768 -4.110 -5.910 1.00 95.62 73 ASP A O 1
ATOM 612 N N . ILE A 1 74 ? 12.330 -3.978 -4.205 1.00 96.25 74 ILE A N 1
ATOM 613 C CA . ILE A 1 74 ? 11.124 -3.817 -5.042 1.00 96.25 74 ILE A CA 1
ATOM 614 C C . ILE A 1 74 ? 11.280 -2.667 -6.029 1.00 96.25 74 ILE A C 1
ATOM 616 O O . ILE A 1 74 ? 11.098 -2.844 -7.232 1.00 96.25 74 ILE A O 1
ATOM 620 N N . SER A 1 75 ? 11.663 -1.492 -5.541 1.00 94.44 75 SER A N 1
ATOM 621 C CA . SER A 1 75 ? 11.877 -0.308 -6.373 1.00 94.44 75 SER A CA 1
ATOM 622 C C . SER A 1 75 ? 13.125 -0.391 -7.266 1.00 94.44 75 SER A C 1
ATOM 624 O O . SER A 1 75 ? 13.252 0.408 -8.202 1.00 94.44 75 SER A O 1
ATOM 626 N N . LEU A 1 76 ? 14.036 -1.345 -7.020 1.00 93.56 76 LEU A N 1
ATOM 627 C CA . LEU A 1 76 ? 15.159 -1.647 -7.917 1.00 93.56 76 LEU A CA 1
ATOM 628 C C . LEU A 1 76 ? 14.727 -2.568 -9.061 1.00 93.56 76 LEU A C 1
ATOM 630 O O . LEU A 1 76 ? 15.123 -2.333 -10.205 1.00 93.56 76 LEU A O 1
ATOM 634 N N . HIS A 1 77 ? 13.904 -3.576 -8.767 1.00 95.38 77 HIS A N 1
ATOM 635 C CA . HIS A 1 77 ? 13.324 -4.471 -9.766 1.00 95.38 77 HIS A CA 1
ATOM 636 C C . HIS A 1 77 ? 12.283 -3.757 -10.635 1.00 95.38 77 HIS A C 1
ATOM 638 O O . HIS A 1 77 ? 12.311 -3.856 -11.862 1.00 95.38 77 HIS A O 1
ATOM 644 N N . ILE A 1 78 ? 11.413 -2.965 -10.009 1.00 94.94 78 ILE A N 1
ATOM 645 C CA . ILE A 1 78 ? 10.355 -2.203 -10.665 1.00 94.94 78 ILE A CA 1
ATOM 646 C C . ILE A 1 78 ? 10.624 -0.719 -10.439 1.00 94.94 78 ILE A C 1
ATOM 648 O O . ILE A 1 78 ? 10.211 -0.110 -9.452 1.00 94.94 78 ILE A O 1
ATOM 652 N N . LYS A 1 79 ? 11.349 -0.112 -11.381 1.00 92.94 79 LYS A N 1
ATOM 653 C CA . LYS A 1 79 ? 11.778 1.283 -11.260 1.00 92.94 79 LYS A CA 1
ATOM 654 C C . LYS A 1 79 ? 10.584 2.227 -11.098 1.00 92.94 79 LYS A C 1
ATOM 656 O O . LYS A 1 79 ? 9.765 2.369 -12.003 1.00 92.94 79 LYS A O 1
ATOM 661 N N . GLY A 1 80 ? 10.566 2.953 -9.982 1.00 92.19 80 GLY A N 1
ATOM 662 C CA . GLY A 1 80 ? 9.504 3.906 -9.653 1.00 92.19 80 GLY A CA 1
ATOM 663 C C . GLY A 1 80 ? 8.282 3.276 -8.986 1.00 92.19 80 GLY A C 1
ATOM 664 O O . GLY A 1 80 ? 7.307 3.993 -8.772 1.00 92.19 80 GLY A O 1
ATOM 665 N N . ALA A 1 81 ? 8.331 1.981 -8.653 1.00 96.56 81 ALA A N 1
ATOM 666 C CA . ALA A 1 81 ? 7.335 1.367 -7.791 1.00 96.56 81 ALA A CA 1
ATOM 667 C C . ALA A 1 81 ? 7.387 1.951 -6.376 1.00 96.56 81 ALA A C 1
ATOM 669 O O . ALA A 1 81 ? 8.462 2.273 -5.862 1.00 96.56 81 ALA A O 1
ATOM 670 N N . ILE A 1 82 ? 6.215 2.057 -5.755 1.00 98.19 82 ILE A N 1
ATOM 671 C CA . ILE A 1 82 ? 6.044 2.494 -4.369 1.00 98.19 82 ILE A CA 1
ATOM 672 C C . ILE A 1 82 ? 5.227 1.417 -3.654 1.00 98.19 82 ILE A C 1
ATOM 674 O O . ILE A 1 82 ? 4.004 1.394 -3.825 1.00 98.19 82 ILE A O 1
ATOM 678 N N . PRO A 1 83 ? 5.871 0.485 -2.932 1.00 98.06 83 PRO A N 1
ATOM 679 C CA . PRO A 1 83 ? 5.172 -0.576 -2.224 1.00 98.06 83 PRO A CA 1
ATOM 680 C C . PRO A 1 83 ? 4.439 -0.033 -1.004 1.00 98.06 83 PRO A C 1
ATOM 682 O O . PRO A 1 83 ? 4.950 0.839 -0.309 1.00 98.06 83 PRO A O 1
ATOM 685 N N . ILE A 1 84 ? 3.222 -0.531 -0.791 1.00 98.38 84 ILE A N 1
ATOM 686 C CA . ILE A 1 84 ? 2.314 -0.039 0.252 1.00 98.38 84 ILE A CA 1
ATOM 687 C C . ILE A 1 84 ? 1.582 -1.148 1.010 1.00 98.38 84 ILE A C 1
ATOM 689 O O . ILE A 1 84 ? 0.821 -0.848 1.922 1.00 98.38 84 ILE A O 1
ATOM 693 N N . GLY A 1 85 ? 1.715 -2.413 0.613 1.00 98.19 85 GLY A N 1
ATOM 694 C CA . GLY A 1 85 ? 0.877 -3.467 1.172 1.00 98.19 85 GLY A CA 1
ATOM 695 C C . GLY A 1 85 ? 1.095 -4.840 0.558 1.00 98.19 85 GLY A C 1
ATOM 696 O O . GLY A 1 85 ? 1.941 -5.025 -0.313 1.00 98.19 85 GLY A O 1
ATOM 697 N N . ASP A 1 86 ? 0.277 -5.804 0.963 1.00 97.94 86 ASP A N 1
ATOM 698 C CA . ASP A 1 86 ? 0.250 -7.155 0.405 1.00 97.94 86 ASP A CA 1
ATOM 699 C C . ASP A 1 86 ? -1.143 -7.786 0.495 1.00 97.94 86 ASP A C 1
ATOM 701 O O . ASP A 1 86 ? -2.068 -7.226 1.079 1.00 97.94 86 ASP A O 1
ATOM 705 N N . ASN A 1 87 ? -1.304 -8.961 -0.112 1.00 95.69 87 ASN A N 1
ATOM 706 C CA . ASN A 1 87 ? -2.562 -9.707 -0.095 1.00 95.69 87 ASN A CA 1
ATOM 707 C C . ASN A 1 87 ? -2.544 -10.961 0.799 1.00 95.69 87 ASN A C 1
ATOM 709 O O . ASN A 1 87 ? -3.383 -11.845 0.629 1.00 95.69 87 ASN A O 1
ATOM 713 N N . GLY A 1 88 ? -1.554 -11.114 1.685 1.00 90.88 88 GLY A N 1
ATOM 714 C CA . GLY A 1 88 ? -1.363 -12.284 2.554 1.00 90.88 88 GLY A CA 1
ATOM 715 C C . GLY A 1 88 ? -1.007 -13.585 1.816 1.00 90.88 88 GLY A C 1
ATOM 716 O O . GLY A 1 88 ? -0.579 -14.562 2.429 1.00 90.88 88 GLY A O 1
ATOM 717 N N . GLY A 1 89 ? -1.140 -13.606 0.487 1.00 89.25 89 GLY A N 1
ATOM 718 C CA . GLY A 1 89 ? -0.916 -14.741 -0.407 1.00 89.25 89 GLY A CA 1
ATOM 719 C C . GLY A 1 89 ? 0.401 -14.666 -1.181 1.00 89.25 89 GLY A C 1
ATOM 720 O O . GLY A 1 89 ? 0.535 -15.310 -2.220 1.00 89.25 89 GLY A O 1
ATOM 721 N N . GLY A 1 90 ? 1.362 -13.866 -0.707 1.00 92.88 90 GLY A N 1
ATOM 722 C CA . GLY A 1 90 ? 2.695 -13.748 -1.303 1.00 92.88 90 GLY A CA 1
ATOM 723 C C . GLY A 1 90 ? 2.800 -12.774 -2.479 1.00 92.88 90 GLY A C 1
ATOM 724 O O . GLY A 1 90 ? 3.771 -12.857 -3.238 1.00 92.88 90 GLY A O 1
ATOM 725 N N . LYS A 1 91 ? 1.838 -11.857 -2.643 1.00 96.88 91 LYS A N 1
ATOM 726 C CA . LYS A 1 91 ? 1.936 -10.743 -3.595 1.00 96.88 91 LYS A CA 1
ATOM 727 C C . LYS A 1 91 ? 2.026 -9.403 -2.876 1.00 96.88 91 LYS A C 1
ATOM 729 O O . LYS A 1 91 ? 1.276 -9.171 -1.933 1.00 96.88 91 LYS A O 1
ATOM 734 N N . VAL A 1 92 ? 2.901 -8.531 -3.366 1.00 97.81 92 VAL A N 1
ATOM 735 C CA . VAL A 1 92 ? 3.025 -7.139 -2.924 1.00 97.81 92 VAL A CA 1
ATOM 736 C C . VAL A 1 92 ? 2.087 -6.239 -3.712 1.00 97.81 92 VAL A C 1
ATOM 738 O O . VAL A 1 92 ? 1.861 -6.466 -4.901 1.00 97.81 92 VAL A O 1
ATOM 741 N N . ILE A 1 93 ? 1.578 -5.210 -3.045 1.00 97.69 93 ILE A N 1
ATOM 742 C CA . ILE A 1 93 ? 0.764 -4.134 -3.595 1.00 97.69 93 ILE A CA 1
ATOM 743 C C . ILE A 1 93 ? 1.600 -2.871 -3.644 1.00 97.69 93 ILE A C 1
ATOM 745 O O . ILE A 1 93 ? 2.237 -2.489 -2.662 1.00 97.69 93 ILE A O 1
ATOM 749 N N . PHE A 1 94 ? 1.593 -2.214 -4.793 1.00 97.75 94 PHE A N 1
ATOM 750 C CA . PHE A 1 94 ? 2.416 -1.040 -5.019 1.00 97.75 94 PHE A CA 1
ATOM 751 C C . PHE A 1 94 ? 1.793 -0.125 -6.065 1.00 97.75 94 PHE A C 1
ATOM 753 O O . PHE A 1 94 ? 1.058 -0.568 -6.951 1.00 97.75 94 PHE A O 1
ATOM 760 N N . TYR A 1 95 ? 2.117 1.162 -5.976 1.00 98.00 95 TYR A N 1
ATOM 761 C CA . TYR A 1 95 ? 1.888 2.078 -7.082 1.00 98.00 95 TYR A CA 1
ATOM 762 C C . TYR A 1 95 ? 2.965 1.892 -8.139 1.00 98.00 95 TYR A C 1
ATOM 764 O O . TYR A 1 95 ? 4.145 1.809 -7.807 1.00 98.00 95 TYR A O 1
ATOM 772 N N . MET A 1 96 ? 2.578 1.880 -9.409 1.00 96.19 96 MET A N 1
ATOM 773 C CA . MET A 1 96 ? 3.504 1.948 -10.540 1.00 96.19 96 MET A CA 1
ATOM 774 C C . MET A 1 96 ? 2.814 2.563 -11.758 1.00 96.19 96 MET A C 1
ATOM 776 O O . MET A 1 96 ? 1.592 2.699 -11.799 1.00 96.19 96 MET A O 1
ATOM 780 N N . ASN A 1 97 ? 3.601 2.886 -12.785 1.00 94.69 97 ASN A N 1
ATOM 781 C CA . ASN A 1 97 ? 3.083 3.154 -14.121 1.00 94.69 97 ASN A CA 1
ATOM 782 C C . ASN A 1 97 ? 3.125 1.858 -14.946 1.00 94.69 97 ASN A C 1
ATOM 784 O O . ASN A 1 97 ? 4.175 1.509 -15.488 1.00 94.69 97 ASN A O 1
ATOM 788 N N . GLY A 1 98 ? 2.013 1.123 -14.977 1.00 91.75 98 GLY A N 1
ATOM 789 C CA . GLY A 1 98 ? 1.888 -0.125 -15.728 1.00 91.75 98 GLY A CA 1
ATOM 790 C C . GLY A 1 98 ? 1.790 0.089 -17.236 1.00 91.75 98 GLY A C 1
ATOM 791 O O . GLY A 1 98 ? 1.465 1.176 -17.713 1.00 91.75 98 GLY A O 1
ATOM 792 N N . ILE A 1 99 ? 2.065 -0.976 -17.990 1.00 86.69 99 ILE A N 1
ATOM 793 C CA . ILE A 1 99 ? 2.153 -0.936 -19.458 1.00 86.69 99 ILE A CA 1
ATOM 794 C C . ILE A 1 99 ? 0.790 -0.628 -20.095 1.00 86.69 99 ILE A C 1
ATOM 796 O O . ILE A 1 99 ? 0.714 0.184 -21.017 1.00 86.69 99 ILE A O 1
ATOM 800 N N . GLU A 1 100 ? -0.281 -1.257 -19.602 1.00 87.00 100 GLU A N 1
ATOM 801 C CA . GLU A 1 100 ? -1.621 -1.155 -20.198 1.00 87.00 100 GLU A CA 1
ATOM 802 C C . GLU A 1 100 ? -2.498 -0.084 -19.536 1.00 87.00 100 GLU A C 1
ATOM 804 O O . GLU A 1 100 ? -3.109 0.728 -20.230 1.00 87.00 100 GLU A O 1
ATOM 809 N N . ASN A 1 101 ? -2.549 -0.061 -18.199 1.00 91.56 101 ASN A N 1
ATOM 810 C CA . ASN A 1 101 ? -3.480 0.784 -17.438 1.00 91.56 101 ASN A CA 1
ATOM 811 C C . ASN A 1 101 ? -2.836 2.074 -16.898 1.00 91.56 101 ASN A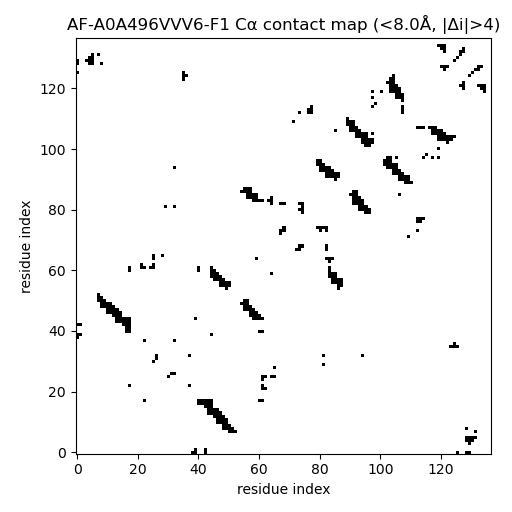 C 1
ATOM 813 O O . ASN A 1 101 ? -3.506 2.876 -16.250 1.00 91.56 101 ASN A O 1
ATOM 817 N N . GLY A 1 102 ? -1.552 2.309 -17.185 1.00 93.69 102 GLY A N 1
ATOM 818 C CA . GLY A 1 102 ? -0.831 3.497 -16.738 1.00 93.69 102 GLY A CA 1
ATOM 819 C C . GLY A 1 102 ? -0.638 3.543 -15.220 1.00 93.69 102 GLY A C 1
ATOM 820 O O . GLY A 1 102 ? -0.454 2.512 -14.569 1.00 93.69 102 GLY A O 1
ATOM 821 N N . TRP A 1 103 ? -0.652 4.743 -14.639 1.00 95.00 103 TRP A N 1
ATOM 822 C CA . TRP A 1 103 ? -0.484 4.925 -13.196 1.00 95.00 103 TRP A CA 1
ATOM 823 C C . TRP A 1 103 ? -1.638 4.307 -12.397 1.00 95.00 103 TRP A C 1
ATOM 825 O O . TRP A 1 103 ? -2.804 4.581 -12.678 1.00 95.00 103 TRP A O 1
ATOM 835 N N . GLY A 1 104 ? -1.315 3.518 -11.372 1.00 96.12 104 GLY A N 1
ATOM 836 C CA . GLY A 1 104 ? -2.305 2.927 -10.475 1.00 96.12 104 GLY A CA 1
ATOM 837 C C . GLY A 1 104 ? -1.694 1.957 -9.470 1.00 96.12 104 GLY A C 1
ATOM 838 O O . GLY A 1 104 ? -0.473 1.881 -9.338 1.00 96.12 104 GLY A O 1
ATOM 839 N N . LEU A 1 105 ? -2.562 1.225 -8.777 1.00 96.88 105 LEU A N 1
ATOM 840 C CA . LEU A 1 105 ? -2.240 0.124 -7.876 1.00 96.88 105 LEU A CA 1
ATOM 841 C C . LEU A 1 105 ? -2.146 -1.188 -8.648 1.00 96.88 105 LEU A C 1
ATOM 843 O O . LEU A 1 105 ? -3.034 -1.519 -9.439 1.00 96.88 105 LEU A O 1
ATOM 847 N N . TYR A 1 106 ? -1.098 -1.949 -8.364 1.00 96.50 106 TYR A N 1
ATOM 848 C CA . TYR A 1 106 ? -0.825 -3.241 -8.977 1.00 96.50 106 TYR A CA 1
ATOM 849 C C . TYR A 1 106 ? -0.411 -4.270 -7.924 1.00 96.50 106 TYR A C 1
ATOM 851 O O . TYR A 1 106 ? -0.022 -3.914 -6.812 1.00 96.50 106 TYR A O 1
ATOM 859 N N . LEU A 1 107 ? -0.498 -5.544 -8.301 1.00 95.31 107 LEU A N 1
ATOM 860 C CA . LEU A 1 107 ? -0.114 -6.718 -7.527 1.00 95.31 107 LEU A CA 1
ATOM 861 C C . LEU A 1 107 ? 0.938 -7.525 -8.288 1.00 95.31 107 LEU A C 1
ATOM 863 O O . LEU A 1 107 ? 0.739 -7.846 -9.454 1.00 95.31 107 LEU A O 1
ATOM 867 N N . VAL A 1 108 ? 2.015 -7.945 -7.630 1.00 95.69 108 VAL A N 1
ATOM 868 C CA . VAL A 1 108 ? 2.968 -8.900 -8.222 1.00 95.69 108 VAL A CA 1
ATOM 869 C C . VAL A 1 108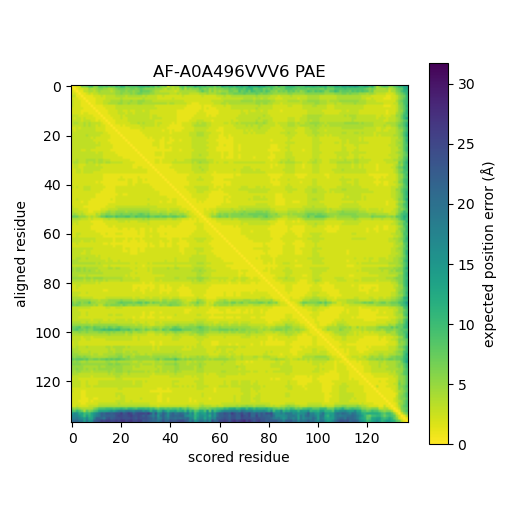 ? 3.505 -9.843 -7.154 1.00 95.69 108 VAL A C 1
ATOM 871 O O . VAL A 1 108 ? 3.549 -9.495 -5.976 1.00 95.69 108 VAL A O 1
ATOM 874 N N . GLY A 1 109 ? 3.870 -11.066 -7.533 1.00 96.25 109 GLY A N 1
ATOM 875 C CA . GLY A 1 109 ? 4.413 -12.040 -6.587 1.00 96.25 109 GLY A CA 1
ATOM 876 C C . GLY A 1 109 ? 5.802 -11.645 -6.094 1.00 96.25 109 GLY A C 1
ATOM 877 O O . GLY A 1 109 ? 6.675 -11.372 -6.909 1.00 96.25 109 GLY A O 1
ATOM 878 N N . PHE A 1 110 ? 6.055 -11.726 -4.784 1.00 93.62 110 PHE A N 1
ATOM 879 C CA . PHE A 1 110 ? 7.402 -11.502 -4.227 1.00 93.62 110 PHE A CA 1
ATOM 880 C C . PHE A 1 110 ? 8.464 -12.420 -4.855 1.00 93.62 110 PHE A C 1
ATOM 882 O O . PHE A 1 110 ? 9.630 -12.055 -4.951 1.00 93.62 110 PHE A O 1
ATOM 889 N N . GLY A 1 111 ? 8.065 -13.620 -5.294 1.00 92.69 111 GLY A N 1
ATOM 890 C CA . GLY A 1 111 ? 8.957 -14.573 -5.957 1.00 92.69 111 GLY A CA 1
ATOM 891 C C . GLY A 1 111 ? 9.319 -14.222 -7.406 1.00 92.69 111 GLY A C 1
ATOM 892 O O . GLY A 1 111 ? 10.236 -14.841 -7.942 1.00 92.69 111 GLY A O 1
ATOM 893 N N . ASN A 1 112 ? 8.613 -13.276 -8.038 1.00 93.88 112 ASN A N 1
ATOM 894 C CA . ASN A 1 112 ? 8.911 -12.787 -9.385 1.00 93.88 112 ASN A CA 1
ATOM 895 C C . ASN A 1 112 ? 8.481 -11.318 -9.539 1.00 93.88 112 ASN A C 1
ATOM 897 O O . ASN A 1 112 ? 7.380 -11.034 -10.004 1.00 93.88 112 ASN A O 1
ATOM 901 N N . LEU A 1 113 ? 9.343 -10.388 -9.122 1.00 94.81 113 LEU A N 1
ATOM 902 C CA . LEU A 1 113 ? 9.107 -8.945 -9.223 1.00 94.81 113 LEU A CA 1
ATOM 903 C C . LEU A 1 113 ? 9.355 -8.445 -10.657 1.00 94.81 113 LEU A C 1
ATOM 905 O O . LEU A 1 113 ? 10.339 -7.756 -10.924 1.00 94.81 113 LEU A O 1
ATOM 909 N N . ASP A 1 114 ? 8.469 -8.817 -11.579 1.00 94.00 114 ASP A N 1
ATOM 910 C CA . ASP A 1 114 ? 8.501 -8.382 -12.976 1.00 94.00 114 ASP A CA 1
ATOM 911 C C . ASP A 1 114 ? 7.348 -7.398 -13.256 1.00 94.00 114 ASP A C 1
ATOM 913 O O . ASP A 1 114 ? 6.187 -7.730 -12.998 1.00 94.00 114 ASP A O 1
ATOM 917 N N . PRO A 1 115 ? 7.617 -6.180 -13.768 1.00 92.06 115 PRO A N 1
ATOM 918 C CA . PRO A 1 115 ? 6.556 -5.241 -14.126 1.00 92.06 115 PRO A CA 1
ATOM 919 C C . PRO A 1 115 ? 5.618 -5.744 -15.234 1.00 92.06 115 PRO A C 1
ATOM 921 O O . PRO A 1 115 ? 4.494 -5.250 -15.316 1.00 92.06 115 PRO A O 1
ATOM 924 N N . GLU A 1 116 ? 6.046 -6.679 -16.089 1.00 92.88 116 GLU A N 1
ATOM 925 C CA . GLU A 1 116 ? 5.189 -7.278 -17.124 1.00 92.88 116 GLU A CA 1
ATOM 926 C C . GLU A 1 116 ? 4.163 -8.257 -16.532 1.00 92.88 116 GLU A C 1
ATOM 928 O O . GLU A 1 116 ? 3.075 -8.414 -17.086 1.00 92.88 116 GLU A O 1
ATOM 933 N N . ASP A 1 117 ? 4.469 -8.846 -15.373 1.00 92.69 117 ASP A N 1
ATOM 934 C CA . ASP A 1 117 ? 3.575 -9.750 -14.640 1.00 92.69 117 ASP A CA 1
ATOM 935 C C . ASP A 1 117 ? 2.667 -9.009 -13.641 1.00 92.69 117 ASP A C 1
ATOM 937 O O . ASP A 1 117 ? 1.857 -9.628 -12.944 1.00 92.69 117 ASP A O 1
ATOM 941 N N . ALA A 1 118 ? 2.805 -7.683 -13.537 1.00 94.38 118 ALA A N 1
ATOM 942 C CA . ALA A 1 118 ? 2.067 -6.880 -12.577 1.00 94.38 118 ALA A CA 1
ATOM 943 C C . ALA A 1 118 ? 0.571 -6.819 -12.924 1.00 94.38 118 ALA A C 1
ATOM 945 O O . ALA A 1 118 ? 0.129 -6.316 -13.958 1.00 94.38 118 ALA A O 1
ATOM 946 N N . GLU A 1 119 ? -0.240 -7.294 -11.992 1.00 94.25 119 GLU A N 1
ATOM 947 C CA . GLU A 1 119 ? -1.683 -7.374 -12.090 1.00 94.25 119 GLU A CA 1
ATOM 948 C C . GLU A 1 119 ? -2.326 -6.061 -11.640 1.00 94.25 119 GLU A C 1
ATOM 950 O O . GLU A 1 119 ? -2.258 -5.712 -10.466 1.00 94.25 119 GLU A O 1
ATOM 955 N N . TYR A 1 120 ? -2.986 -5.338 -12.549 1.00 95.12 120 TYR A N 1
ATOM 956 C CA . TYR A 1 120 ? -3.711 -4.114 -12.185 1.00 95.12 120 TYR A CA 1
ATOM 957 C C . TYR A 1 120 ? -4.798 -4.399 -11.146 1.00 95.12 120 TYR A C 1
ATOM 959 O O . TYR A 1 120 ? -5.588 -5.327 -11.329 1.00 95.12 120 TYR A O 1
ATOM 967 N N . LEU A 1 121 ? -4.844 -3.586 -10.089 1.00 93.00 121 LEU A N 1
ATOM 968 C CA . LEU A 1 121 ? -5.812 -3.674 -8.998 1.00 93.00 121 LEU A CA 1
ATOM 969 C C . LEU A 1 121 ? -6.840 -2.538 -9.071 1.00 93.00 121 LEU A C 1
ATOM 971 O O . LEU A 1 121 ? -8.038 -2.805 -9.089 1.00 93.00 121 LEU A O 1
ATOM 975 N N . SER A 1 122 ? -6.384 -1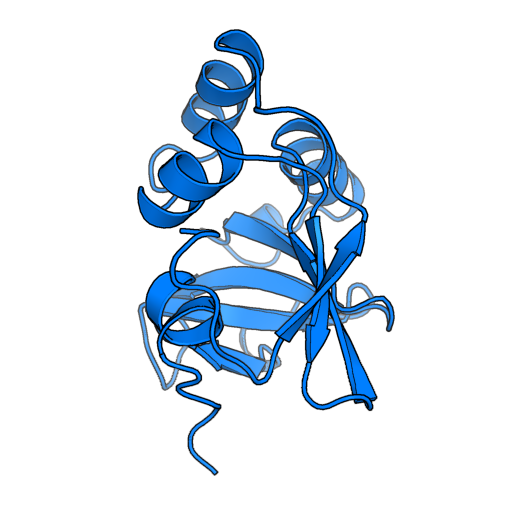.284 -9.108 1.00 94.88 122 SER A N 1
ATOM 976 C CA . SER A 1 122 ? -7.252 -0.100 -9.186 1.00 94.88 122 SER A CA 1
ATOM 977 C C . SER A 1 122 ? -6.452 1.154 -9.553 1.00 94.88 122 SER A C 1
ATOM 979 O O . SER A 1 122 ? -5.225 1.152 -9.506 1.00 94.88 122 SER A O 1
ATOM 981 N N . SER A 1 123 ? -7.117 2.253 -9.901 1.00 94.75 123 SER A N 1
ATOM 982 C CA . SER A 1 123 ? -6.465 3.530 -10.237 1.00 94.75 123 SER A CA 1
ATOM 983 C C . SER A 1 123 ? -5.914 4.246 -9.009 1.00 94.75 123 SER A C 1
ATOM 985 O O . SER A 1 123 ? -4.937 4.985 -9.125 1.00 94.75 123 SER A O 1
ATOM 987 N N . SER A 1 124 ? -6.519 4.034 -7.839 1.00 95.25 124 SER A N 1
ATOM 988 C CA . SER A 1 124 ? -6.085 4.645 -6.584 1.00 95.25 124 SER A CA 1
ATOM 989 C C . SER A 1 124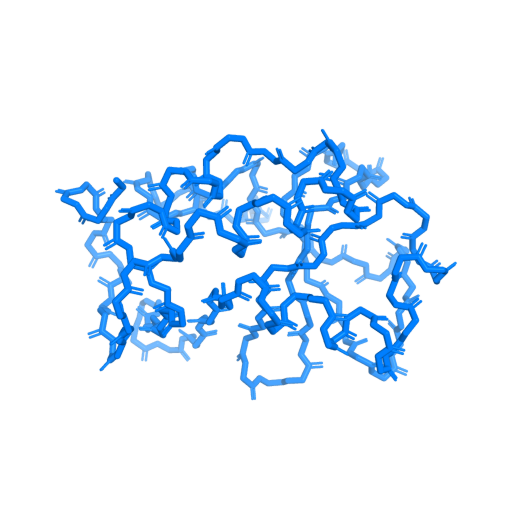 ? -6.616 3.896 -5.357 1.00 95.25 124 SER A C 1
ATOM 991 O O . SER A 1 124 ? -7.504 3.047 -5.476 1.00 95.25 124 SER A O 1
ATOM 993 N N . LEU A 1 125 ? -6.100 4.222 -4.164 1.00 95.44 125 LEU A N 1
ATOM 994 C CA . LEU A 1 125 ? -6.630 3.684 -2.904 1.00 95.44 125 LEU A CA 1
ATOM 995 C C . LEU A 1 125 ? -8.083 4.108 -2.673 1.00 95.44 125 LEU A C 1
ATOM 997 O O . LEU A 1 125 ? -8.877 3.303 -2.208 1.00 95.44 125 LEU A O 1
ATOM 1001 N N . THR A 1 126 ? -8.467 5.332 -3.034 1.00 95.00 126 THR A N 1
ATOM 1002 C CA . THR A 1 126 ? -9.858 5.794 -2.919 1.00 95.00 126 THR A CA 1
ATOM 1003 C C . THR A 1 126 ? -10.790 5.013 -3.840 1.00 95.00 126 THR A C 1
ATOM 1005 O O . THR A 1 126 ? -11.899 4.658 -3.434 1.00 95.00 126 THR A O 1
ATOM 1008 N N . ASP A 1 127 ? -10.374 4.742 -5.078 1.00 94.31 127 ASP A N 1
ATOM 1009 C CA . ASP A 1 127 ? -11.189 3.966 -6.017 1.00 94.31 127 ASP A CA 1
ATOM 1010 C C . ASP A 1 127 ? -11.363 2.519 -5.539 1.00 94.31 127 ASP A C 1
ATOM 1012 O O . ASP A 1 127 ? -12.489 2.010 -5.538 1.00 94.31 127 ASP A O 1
ATOM 1016 N N . LEU A 1 128 ? -10.284 1.912 -5.035 1.00 93.81 128 LEU A N 1
ATOM 1017 C CA . LEU A 1 128 ? -10.305 0.582 -4.435 1.00 93.81 128 LEU A CA 1
ATOM 1018 C C . LEU A 1 128 ? -11.180 0.552 -3.173 1.00 93.81 128 LEU A C 1
ATOM 1020 O O . LEU A 1 128 ? -12.205 -0.123 -3.142 1.00 93.81 128 LEU A O 1
ATOM 1024 N N . LEU A 1 129 ? -10.797 1.308 -2.143 1.00 94.44 129 LEU A N 1
ATOM 1025 C CA . LEU A 1 129 ? -11.330 1.184 -0.787 1.00 94.44 129 LEU A CA 1
ATOM 1026 C C . LEU A 1 129 ? -12.680 1.876 -0.602 1.00 94.44 129 LEU A C 1
ATOM 1028 O O . LEU A 1 129 ? -13.519 1.367 0.134 1.00 94.44 129 LEU A O 1
ATOM 1032 N N . CYS A 1 130 ? -12.926 3.017 -1.249 1.00 93.56 130 CYS A N 1
ATOM 1033 C CA . CYS A 1 130 ? -14.126 3.825 -0.987 1.00 93.56 130 CYS A CA 1
ATOM 1034 C C . CYS A 1 130 ? -15.206 3.666 -2.059 1.00 93.56 130 CYS A C 1
ATOM 1036 O O . CYS A 1 130 ? -16.398 3.757 -1.758 1.00 93.56 130 CYS A O 1
ATOM 1038 N N . LYS A 1 131 ? -14.817 3.444 -3.320 1.00 90.31 131 LYS A N 1
ATOM 1039 C CA . LYS A 1 131 ? -15.780 3.311 -4.425 1.00 90.31 131 LYS A CA 1
ATOM 1040 C C . LYS A 1 131 ? -16.091 1.862 -4.786 1.00 90.31 131 LYS A C 1
ATOM 1042 O O . LYS A 1 131 ? -17.091 1.643 -5.466 1.00 90.31 131 LYS A O 1
ATOM 1047 N N . GLY A 1 132 ? -15.275 0.903 -4.334 1.00 76.94 132 GLY A N 1
ATOM 1048 C CA . GLY A 1 132 ? -15.411 -0.500 -4.724 1.00 76.94 132 GLY A CA 1
ATOM 1049 C C . GLY A 1 132 ? -15.325 -0.669 -6.241 1.00 76.94 132 GLY A C 1
ATOM 1050 O O . GLY A 1 132 ? -16.095 -1.433 -6.816 1.00 76.94 132 GLY A O 1
ATOM 1051 N N . ILE A 1 133 ? -14.489 0.144 -6.901 1.00 74.19 133 ILE A N 1
ATOM 1052 C CA . ILE A 1 133 ? -14.249 0.018 -8.337 1.00 74.19 133 ILE A CA 1
ATOM 1053 C C . ILE A 1 133 ? -13.166 -1.041 -8.505 1.00 74.19 133 ILE A C 1
ATOM 1055 O O . ILE A 1 133 ? -11.974 -0.784 -8.318 1.00 74.19 133 ILE A O 1
ATOM 1059 N N . ASP A 1 134 ? -13.645 -2.241 -8.812 1.00 64.31 134 ASP A N 1
ATOM 1060 C CA . ASP A 1 134 ? -12.841 -3.430 -9.049 1.00 64.31 134 ASP A CA 1
ATOM 1061 C C . ASP A 1 134 ? -12.071 -3.337 -10.382 1.00 64.31 134 ASP A C 1
ATOM 1063 O O . ASP A 1 134 ? -12.337 -2.489 -11.243 1.00 64.31 134 ASP A O 1
ATOM 1067 N N . ARG A 1 135 ? -11.149 -4.290 -10.565 1.00 54.75 135 ARG A N 1
ATOM 1068 C CA . ARG A 1 135 ? -10.508 -4.653 -11.836 1.00 54.75 135 ARG A CA 1
ATOM 1069 C C . ARG A 1 135 ? -11.489 -4.562 -13.021 1.00 54.75 135 ARG A C 1
ATOM 1071 O O . ARG A 1 135 ? -12.583 -5.125 -12.929 1.00 54.75 135 ARG A O 1
ATOM 1078 N N . PRO A 1 136 ? -11.107 -3.968 -14.168 1.00 40.88 136 PRO A N 1
ATOM 1079 C CA . PRO A 1 136 ? -11.789 -4.287 -15.411 1.00 40.8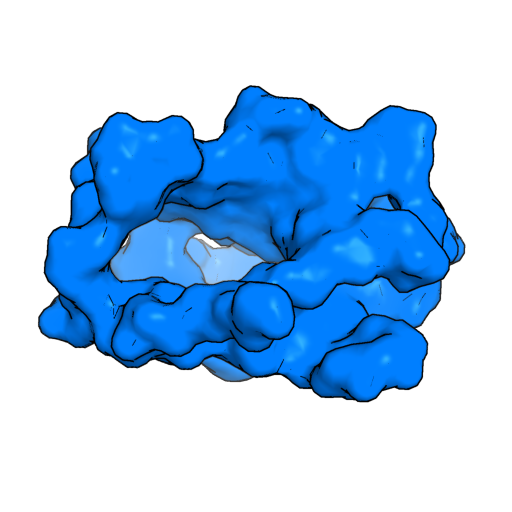8 136 PRO A CA 1
ATOM 1080 C C . PRO A 1 136 ? -11.697 -5.805 -15.631 1.00 40.88 136 PRO A C 1
ATOM 1082 O O . PRO A 1 136 ? -10.607 -6.376 -15.554 1.00 40.88 136 PRO A O 1
ATOM 1085 N N . ALA A 1 137 ? -12.859 -6.436 -15.807 1.00 38.97 137 ALA A N 1
ATOM 1086 C CA . ALA A 1 137 ? -13.000 -7.863 -16.090 1.00 38.97 137 ALA A CA 1
ATOM 1087 C C . ALA A 1 137 ? -12.406 -8.254 -17.450 1.00 38.97 137 ALA A C 1
ATOM 1089 O O . ALA A 1 137 ? -12.459 -7.413 -18.379 1.00 38.97 137 ALA A O 1
#

Secondary structure (DSSP, 8-state):
-GGG--TTEEEEEEEPPPPHHHHHHHHHH-TT--HHHHHHHTT-EEEEEEETTTEEEEE--HHHHHHHHHHHTHHHHTTT-EEEEE-SSSEEEEEEEETTTEEEEEEEETT---GGG-EEEES-HHHHHTT------

Radius of gyration: 13.8 Å; Cα contacts (8 Å, |Δi|>4): 262; chains: 1; bounding box: 34×28×36 Å

pLDDT: mean 93.77, std 8.7, range [38.97, 98.56]

Foldseek 3Di:
DVVQFDPQKDWPDWAAAADPVLVVVLCVVQVPPDVQLVVVSRGIAQTWIDGNVPWIKTFHRSVCQVVVCVVLVLCVQAPNWRWGIAGVPQWTWTWDQADPPGTAIWIDGSVDSHSPRTHGFGRYPCCVTRVVPGDDD

Sequence (137 aa):
MLLTLHKNFEILSQESEASQKDIESILERFPQIPSEYLDLIDEVTEIELEWNGEQYLRIWHPDGCLEMDEAYDISLHIKGAIPIGDNGGGKVIFYMNGIENGWGLYLVGFGNLDPEDAEYLSSSLTDLLCKGIDRPA

Nearest PDB structures (foldseek):
  3d5p-assembly1_B  TM=8.334E-01  e=4.237E-06  Bacteroides fragilis NCTC 9343
  6qbp-assembly1_B  TM=6.920E-01  e=3.805E-02  Saccharomyces cerevisiae
  8fzz-assembly2_D  TM=5.488E-01  e=1.103E-01  Phocaeicola vulgatus
  8bd1-assembly1_B-2  TM=4.070E-01  e=4.294E-01  Vibrio parahaemolyticus

Solvent-accessible surface area (backbone atoms only — not comparable to full-atom values): 7422 Å² total; per-residue (Å²): 97,76,94,50,51,23,91,55,53,45,82,76,48,64,45,66,44,57,51,75,67,41,56,52,53,42,40,70,77,38,78,78,63,58,64,65,58,53,53,36,29,66,65,33,16,48,35,30,32,34,40,76,87,77,42,52,38,34,41,46,32,51,63,51,28,51,53,52,32,66,76,64,40,42,44,73,60,30,77,74,40,46,58,44,31,31,38,90,77,59,29,41,26,26,38,35,74,43,92,87,78,37,63,22,32,28,35,30,38,72,91,54,67,43,69,88,68,43,40,73,46,27,71,38,65,58,39,40,48,39,64,61,44,68,54,87,129